Protein AF-X5WZB4-F1 (afdb_monomer_lite)

pLDDT: mean 80.33, std 7.59, range [45.69, 90.19]

Structure (mmCIF, N/CA/C/O backbone):
data_AF-X5WZB4-F1
#
_entry.id   AF-X5WZB4-F1
#
loop_
_atom_site.group_PDB
_atom_site.id
_atom_site.type_symbol
_atom_site.label_atom_id
_atom_site.label_alt_id
_atom_site.label_comp_id
_atom_site.label_asym_id
_atom_site.label_entity_id
_atom_site.label_seq_id
_atom_site.pdbx_PDB_ins_code
_atom_site.Cartn_x
_atom_site.Cartn_y
_atom_site.Cartn_z
_atom_site.occupancy
_atom_site.B_iso_or_equiv
_atom_site.auth_seq_id
_atom_site.auth_comp_id
_atom_site.auth_asym_id
_atom_site.auth_atom_id
_atom_site.pdbx_PDB_model_num
ATOM 1 N N . MET A 1 1 ? 15.226 -9.094 1.964 1.00 45.69 1 MET A N 1
ATOM 2 C CA . MET A 1 1 ? 14.753 -8.522 3.241 1.00 45.69 1 MET A CA 1
ATOM 3 C C . MET A 1 1 ? 13.344 -7.988 3.021 1.00 45.69 1 MET A C 1
ATOM 5 O O . MET A 1 1 ? 13.201 -6.939 2.415 1.00 45.69 1 MET A O 1
ATOM 9 N N . LEU A 1 2 ? 12.317 -8.765 3.376 1.00 55.28 2 LEU A N 1
ATOM 10 C CA . LEU A 1 2 ? 10.904 -8.469 3.067 1.00 55.28 2 LEU A CA 1
ATOM 11 C C . LEU A 1 2 ? 10.126 -7.902 4.275 1.00 55.28 2 LEU A C 1
ATOM 13 O O . LEU A 1 2 ? 8.935 -7.663 4.168 1.00 55.28 2 LEU A O 1
ATOM 17 N N . GLY A 1 3 ? 10.791 -7.715 5.422 1.00 64.38 3 GLY A N 1
ATOM 18 C CA . GLY A 1 3 ? 10.139 -7.375 6.690 1.00 64.38 3 GLY A CA 1
ATOM 19 C C . GLY A 1 3 ? 9.983 -5.873 6.915 1.00 64.38 3 GLY A C 1
ATOM 20 O O . GLY A 1 3 ? 8.876 -5.359 6.865 1.00 64.38 3 GLY A O 1
ATOM 21 N N . LEU A 1 4 ? 11.082 -5.160 7.174 1.00 73.12 4 LEU A N 1
ATOM 22 C CA . LEU A 1 4 ? 11.036 -3.796 7.723 1.00 73.12 4 LEU A CA 1
ATOM 23 C C . LEU A 1 4 ? 10.295 -2.787 6.827 1.00 73.12 4 LEU A C 1
ATOM 25 O O . LEU A 1 4 ? 9.419 -2.077 7.298 1.00 73.12 4 LEU A O 1
ATOM 29 N N . GLU A 1 5 ? 10.599 -2.769 5.529 1.00 72.50 5 GLU A N 1
ATOM 30 C CA . GLU A 1 5 ? 9.973 -1.867 4.547 1.00 72.50 5 GLU A CA 1
ATOM 31 C C . GLU A 1 5 ? 8.456 -2.094 4.436 1.00 72.50 5 GLU A C 1
ATOM 33 O O . GLU A 1 5 ? 7.684 -1.147 4.291 1.00 72.50 5 GLU A O 1
ATOM 38 N N . ALA A 1 6 ? 8.016 -3.355 4.529 1.00 73.06 6 ALA A N 1
ATOM 39 C CA . ALA A 1 6 ? 6.601 -3.710 4.476 1.00 73.06 6 ALA A CA 1
ATOM 40 C C . ALA A 1 6 ? 5.874 -3.251 5.745 1.00 73.06 6 ALA A C 1
ATOM 42 O O . ALA A 1 6 ? 4.803 -2.655 5.654 1.00 73.06 6 ALA A O 1
ATOM 43 N N . TRP A 1 7 ? 6.485 -3.451 6.916 1.00 73.06 7 TRP A N 1
ATOM 44 C CA . TRP A 1 7 ? 5.952 -2.946 8.181 1.00 73.06 7 TRP A CA 1
ATOM 45 C C . TRP A 1 7 ? 5.868 -1.416 8.193 1.00 73.06 7 TRP A C 1
ATOM 47 O O . TRP A 1 7 ? 4.821 -0.874 8.534 1.00 73.06 7 TRP A O 1
ATOM 57 N N . LEU A 1 8 ? 6.917 -0.721 7.741 1.00 77.81 8 LEU A N 1
ATOM 58 C CA . LEU A 1 8 ? 6.942 0.742 7.632 1.00 77.81 8 LEU A CA 1
ATOM 59 C C . LEU A 1 8 ? 5.866 1.268 6.674 1.00 77.81 8 LEU A C 1
ATOM 61 O O . LEU A 1 8 ? 5.202 2.259 6.977 1.00 77.81 8 LEU A O 1
ATOM 65 N N . SER A 1 9 ? 5.636 0.581 5.552 1.00 79.12 9 SER A N 1
ATOM 66 C CA . SER A 1 9 ? 4.562 0.929 4.615 1.00 79.12 9 SER A CA 1
ATOM 67 C C . SER A 1 9 ? 3.184 0.908 5.282 1.00 79.12 9 SER A C 1
ATOM 69 O O . SER A 1 9 ? 2.361 1.776 4.994 1.00 79.12 9 SER A O 1
ATOM 71 N N . LEU A 1 10 ? 2.938 -0.042 6.189 1.00 79.00 10 LEU A N 1
ATOM 72 C CA . LEU A 1 10 ? 1.654 -0.216 6.876 1.00 79.00 10 LEU A CA 1
ATOM 73 C C . LEU A 1 10 ? 1.426 0.774 8.030 1.00 79.00 10 LEU A C 1
ATOM 75 O O . LEU A 1 10 ? 0.288 0.931 8.474 1.00 79.00 10 LEU A O 1
ATOM 79 N N . ILE A 1 11 ? 2.457 1.495 8.480 1.00 82.19 11 ILE A N 1
ATOM 80 C CA . ILE A 1 11 ? 2.303 2.543 9.502 1.00 82.19 11 ILE A CA 1
ATOM 81 C C . ILE A 1 11 ? 1.465 3.709 8.967 1.00 82.19 11 ILE A C 1
ATOM 83 O O . ILE A 1 11 ? 0.616 4.230 9.686 1.00 82.19 11 ILE A O 1
ATOM 87 N N . GLY A 1 12 ? 1.643 4.083 7.696 1.00 77.75 12 GLY A N 1
ATOM 88 C CA . GLY A 1 12 ? 0.867 5.145 7.045 1.00 77.75 12 GLY A CA 1
ATOM 89 C C . GLY A 1 12 ? -0.657 4.966 7.163 1.00 77.75 12 GLY A C 1
ATOM 90 O O . GLY A 1 12 ? -1.315 5.820 7.757 1.00 77.75 12 GLY A O 1
ATOM 91 N N . PRO A 1 13 ? -1.252 3.866 6.660 1.00 76.88 13 PRO A N 1
ATOM 92 C CA . PRO A 1 13 ? -2.698 3.648 6.728 1.00 76.88 13 PRO A CA 1
ATOM 93 C C . PRO A 1 13 ? -3.221 3.523 8.162 1.00 76.88 13 PRO A C 1
ATOM 95 O O 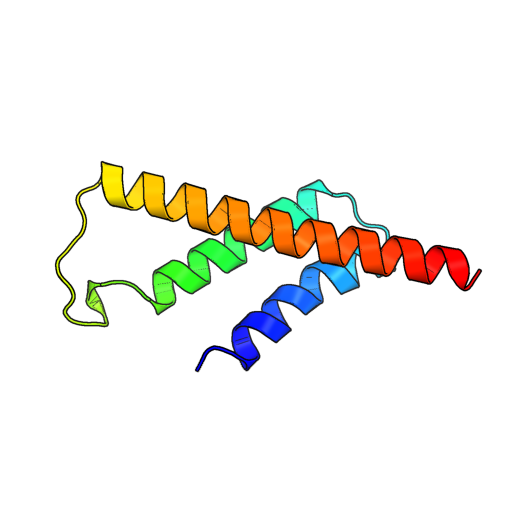. PRO A 1 13 ? -4.322 4.000 8.435 1.00 76.88 13 PRO A O 1
ATOM 98 N N . ALA A 1 14 ? -2.441 2.945 9.082 1.00 76.69 14 ALA A N 1
ATOM 99 C CA . ALA A 1 14 ? -2.805 2.891 10.497 1.00 76.69 14 ALA A CA 1
ATOM 100 C C . ALA A 1 14 ? -2.858 4.296 11.124 1.00 76.69 14 ALA A C 1
ATOM 102 O O . ALA A 1 14 ? -3.825 4.638 11.806 1.00 76.69 14 ALA A O 1
ATOM 103 N N . TYR A 1 15 ? -1.866 5.140 10.827 1.00 79.25 15 TYR A N 1
ATOM 104 C CA . TYR A 1 15 ? -1.840 6.533 11.264 1.00 79.25 15 TYR A CA 1
ATOM 105 C C . TYR A 1 15 ? -3.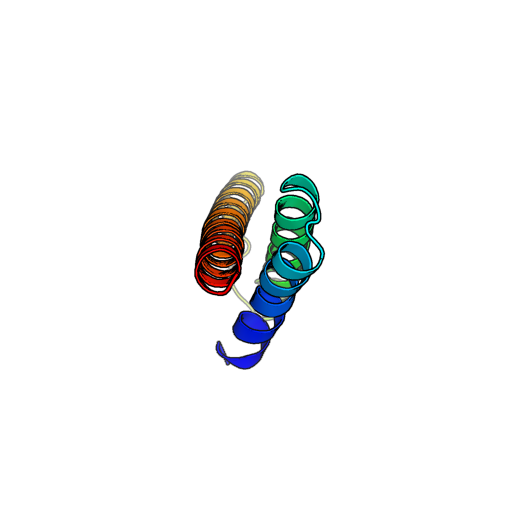014 7.327 10.681 1.00 79.25 15 TYR A C 1
ATOM 107 O O . TYR A 1 15 ? -3.725 7.993 11.430 1.00 79.25 15 TYR A O 1
ATOM 115 N N . PHE A 1 16 ? -3.288 7.204 9.377 1.00 79.81 16 PHE A N 1
ATOM 116 C CA . PHE A 1 16 ? -4.419 7.887 8.736 1.00 79.81 16 PHE A CA 1
ATOM 117 C C . PHE A 1 16 ? -5.773 7.476 9.322 1.00 79.81 16 PHE A C 1
ATOM 119 O O . PHE A 1 16 ? -6.648 8.331 9.469 1.00 79.81 16 PHE A O 1
ATOM 126 N N . ALA A 1 17 ? -5.944 6.200 9.685 1.00 78.25 17 ALA A N 1
ATOM 127 C CA . ALA A 1 17 ? -7.143 5.725 10.373 1.00 78.25 17 ALA A CA 1
ATOM 128 C C . ALA A 1 17 ? -7.306 6.387 11.750 1.00 78.25 17 ALA A C 1
ATOM 130 O O . ALA A 1 17 ? -8.399 6.858 12.069 1.00 78.25 17 ALA A O 1
ATOM 131 N N . TYR A 1 18 ? -6.220 6.491 12.523 1.00 75.62 18 TYR A N 1
ATOM 132 C CA . TYR A 1 18 ? -6.213 7.138 13.838 1.00 75.62 18 TYR A CA 1
ATOM 133 C C . TYR A 1 18 ? -6.615 8.620 13.769 1.00 75.62 18 TYR A C 1
ATOM 135 O O . TYR A 1 18 ? -7.502 9.060 14.499 1.00 75.62 18 TYR A O 1
ATOM 143 N N . ILE A 1 19 ? -6.041 9.386 12.836 1.00 80.88 19 ILE A N 1
ATOM 144 C CA . ILE A 1 19 ? -6.366 10.815 12.661 1.00 80.88 19 ILE A CA 1
ATOM 145 C C . ILE A 1 19 ? -7.640 11.069 11.834 1.00 80.88 19 ILE A C 1
ATOM 147 O O . ILE A 1 19 ? -7.943 12.216 11.510 1.00 80.88 19 ILE A O 1
ATOM 151 N N . ARG A 1 20 ? -8.399 10.017 11.490 1.00 74.06 20 ARG A N 1
ATOM 152 C CA . ARG A 1 20 ? -9.638 10.071 10.689 1.00 74.06 20 ARG A CA 1
ATOM 153 C C . ARG A 1 20 ? -9.480 10.743 9.316 1.00 74.06 20 ARG A C 1
ATOM 155 O O . ARG A 1 20 ? -10.437 11.310 8.790 1.00 74.06 20 ARG A O 1
ATOM 162 N N . ILE A 1 21 ? -8.299 10.638 8.705 1.00 73.00 21 ILE A N 1
ATOM 163 C CA . ILE A 1 21 ? -8.076 11.105 7.334 1.00 73.00 21 ILE A CA 1
ATOM 164 C C . ILE A 1 21 ? -8.776 10.178 6.327 1.00 73.00 21 ILE A C 1
ATOM 166 O O . ILE A 1 21 ? -8.924 8.968 6.525 1.00 73.00 21 ILE A O 1
ATOM 170 N N . THR A 1 22 ? -9.238 10.787 5.238 1.00 70.06 22 THR A N 1
ATOM 171 C CA . THR A 1 22 ? -10.053 10.184 4.187 1.00 70.06 22 THR A CA 1
ATOM 172 C C . THR A 1 22 ? -9.290 9.131 3.369 1.00 70.06 22 THR A C 1
ATOM 174 O O . THR A 1 22 ? -8.119 9.302 3.031 1.00 70.06 22 THR A O 1
ATOM 177 N N . VAL A 1 23 ? -10.008 8.084 2.946 1.00 68.81 23 VAL A N 1
ATOM 178 C CA . VAL A 1 23 ? -9.564 6.991 2.053 1.00 68.81 23 VAL A CA 1
ATOM 179 C C . VAL A 1 23 ? -8.658 7.404 0.868 1.00 68.81 23 VAL A C 1
ATOM 181 O O . VAL A 1 23 ? -7.693 6.680 0.622 1.00 68.81 23 VAL A O 1
ATOM 184 N N . PRO A 1 24 ? -8.852 8.531 0.144 1.00 74.31 24 PRO A N 1
ATOM 185 C CA . PRO A 1 24 ? -7.939 8.934 -0.936 1.00 74.31 24 PRO A CA 1
ATOM 186 C C . PRO A 1 24 ? -6.466 9.064 -0.518 1.00 74.31 24 PRO A C 1
ATOM 188 O O . PRO A 1 24 ? -5.588 8.723 -1.308 1.00 74.31 24 PRO A O 1
ATOM 191 N N . PHE A 1 25 ? -6.163 9.472 0.717 1.00 75.81 25 PHE A N 1
ATOM 192 C CA . PHE A 1 25 ? -4.774 9.565 1.189 1.00 75.81 25 PHE A CA 1
ATOM 193 C C . PHE A 1 25 ? -4.122 8.189 1.369 1.00 75.81 25 PHE A C 1
ATOM 195 O O . PHE A 1 25 ? -2.935 8.028 1.092 1.00 75.81 25 PHE A O 1
ATOM 202 N N . VAL A 1 26 ? -4.908 7.177 1.751 1.00 78.31 26 VAL A N 1
ATOM 203 C CA . VAL A 1 26 ? -4.457 5.778 1.836 1.00 78.31 26 VAL A CA 1
ATOM 204 C C . VAL A 1 26 ? -4.081 5.252 0.451 1.00 78.31 26 VAL A C 1
ATOM 206 O O . VAL A 1 26 ? -3.069 4.569 0.301 1.00 78.31 26 VAL A O 1
ATOM 209 N N . VAL A 1 27 ? -4.860 5.613 -0.572 1.00 78.19 27 VAL A N 1
ATOM 210 C CA . VAL A 1 27 ? -4.593 5.230 -1.965 1.00 78.19 27 VAL A CA 1
ATOM 211 C C . VAL A 1 27 ? -3.324 5.904 -2.486 1.00 78.19 27 VAL A C 1
ATOM 213 O O . VAL A 1 27 ? -2.463 5.230 -3.047 1.00 78.19 27 VAL A O 1
ATOM 216 N N . VAL A 1 28 ? -3.165 7.212 -2.261 1.00 83.75 28 VAL A N 1
ATOM 217 C CA . VAL A 1 28 ? -1.949 7.945 -2.657 1.00 83.75 28 VAL A CA 1
ATOM 218 C C . VAL A 1 28 ? -0.711 7.356 -1.979 1.00 83.75 28 VAL A C 1
ATOM 220 O O . VAL A 1 28 ? 0.295 7.108 -2.644 1.00 83.75 28 VAL A O 1
ATOM 223 N N . TRP A 1 29 ? -0.794 7.059 -0.682 1.00 84.00 29 TRP A N 1
ATOM 224 C CA . TRP A 1 29 ? 0.291 6.417 0.056 1.00 84.00 29 TRP A CA 1
ATOM 225 C C . TRP A 1 29 ? 0.645 5.038 -0.514 1.00 84.00 29 TRP A C 1
ATOM 227 O O . TRP A 1 29 ? 1.812 4.766 -0.789 1.00 84.00 29 TRP A O 1
ATOM 237 N N . ALA A 1 30 ? -0.358 4.200 -0.794 1.00 84.75 30 ALA A N 1
ATOM 238 C CA . ALA A 1 30 ? -0.164 2.891 -1.414 1.00 84.75 30 ALA A CA 1
ATOM 239 C C . ALA A 1 30 ? 0.535 2.981 -2.785 1.00 84.75 30 ALA A C 1
ATOM 241 O O . ALA A 1 30 ? 1.420 2.173 -3.076 1.00 84.75 30 ALA A O 1
ATOM 242 N N . ILE A 1 31 ? 0.192 3.982 -3.604 1.00 85.56 31 ILE A N 1
ATOM 243 C CA . ILE A 1 31 ? 0.848 4.234 -4.898 1.00 85.56 31 ILE A CA 1
ATOM 244 C C . ILE A 1 31 ? 2.324 4.602 -4.699 1.00 85.56 31 ILE A C 1
ATOM 246 O O . ILE A 1 31 ? 3.186 4.065 -5.399 1.00 85.56 31 ILE A O 1
ATOM 250 N N . ILE A 1 32 ? 2.632 5.479 -3.739 1.00 86.88 32 ILE A N 1
ATOM 251 C CA . ILE A 1 32 ? 4.014 5.876 -3.425 1.00 86.88 32 ILE A CA 1
ATOM 252 C C . ILE A 1 32 ? 4.825 4.658 -2.967 1.00 86.88 32 ILE A C 1
ATOM 254 O O . ILE A 1 32 ? 5.917 4.415 -3.485 1.00 86.88 32 ILE A O 1
ATOM 258 N N . CYS A 1 33 ? 4.285 3.847 -2.056 1.00 86.12 33 CYS A N 1
ATOM 259 C CA . CYS A 1 33 ? 4.955 2.642 -1.568 1.00 86.12 33 CYS A CA 1
ATOM 260 C C . CYS A 1 33 ? 5.192 1.615 -2.686 1.00 86.12 33 CYS A C 1
ATOM 262 O O . CYS A 1 33 ? 6.285 1.052 -2.784 1.00 86.12 33 CYS A O 1
ATOM 264 N N . ALA A 1 34 ? 4.218 1.422 -3.580 1.00 85.88 34 ALA A N 1
ATOM 265 C CA . ALA A 1 34 ? 4.367 0.566 -4.754 1.00 85.88 34 ALA A CA 1
ATOM 266 C C . ALA A 1 34 ? 5.471 1.074 -5.698 1.00 85.88 34 ALA A C 1
ATOM 268 O O . ALA A 1 34 ? 6.317 0.295 -6.149 1.00 85.88 34 ALA A O 1
ATOM 269 N N . ALA A 1 35 ? 5.512 2.382 -5.963 1.00 86.75 35 ALA A N 1
ATOM 270 C CA . ALA A 1 35 ? 6.536 2.999 -6.801 1.00 86.75 35 ALA A CA 1
ATOM 271 C C . ALA A 1 35 ? 7.943 2.836 -6.201 1.00 86.75 35 ALA A C 1
ATOM 273 O O . ALA A 1 35 ? 8.871 2.433 -6.910 1.00 86.75 35 ALA A O 1
ATOM 274 N N . LEU A 1 36 ? 8.093 3.075 -4.895 1.00 86.06 36 LEU A N 1
ATOM 275 C CA . LEU A 1 36 ? 9.352 2.884 -4.170 1.00 86.06 36 LEU A CA 1
ATOM 276 C C . LEU A 1 36 ? 9.794 1.418 -4.181 1.00 86.06 36 LEU A C 1
ATOM 278 O O . LEU A 1 36 ? 10.961 1.128 -4.457 1.00 86.06 36 LEU A O 1
ATOM 282 N N . TRP A 1 37 ? 8.868 0.480 -3.969 1.00 85.12 37 TRP A N 1
ATOM 283 C CA . TRP A 1 37 ? 9.173 -0.947 -4.021 1.00 85.12 37 TRP A CA 1
ATOM 284 C C . TRP A 1 37 ? 9.651 -1.372 -5.415 1.00 85.12 37 TRP A C 1
ATOM 286 O O . TRP A 1 37 ? 10.670 -2.057 -5.539 1.00 85.12 37 TRP A O 1
ATOM 296 N N . ILE A 1 38 ? 8.978 -0.925 -6.478 1.00 84.81 38 ILE A N 1
ATOM 297 C CA . ILE A 1 38 ? 9.377 -1.220 -7.863 1.00 84.81 38 ILE A CA 1
ATOM 298 C C . ILE A 1 38 ? 10.734 -0.586 -8.184 1.00 84.81 38 ILE A C 1
ATOM 300 O O . ILE A 1 38 ? 11.576 -1.227 -8.817 1.00 84.81 38 ILE A O 1
ATOM 304 N N . TRP A 1 39 ? 10.986 0.637 -7.716 1.00 83.81 39 TRP A N 1
ATOM 305 C CA . TRP A 1 39 ? 12.282 1.296 -7.865 1.00 83.81 39 TRP A CA 1
ATOM 306 C C . TRP A 1 39 ? 13.408 0.545 -7.144 1.00 83.81 39 TRP A C 1
ATOM 308 O O . TRP A 1 39 ? 14.525 0.421 -7.665 1.00 83.81 39 TRP A O 1
ATOM 318 N N . ASN A 1 40 ? 13.135 0.017 -5.953 1.00 84.25 40 ASN A N 1
ATOM 319 C CA . ASN A 1 40 ? 14.104 -0.760 -5.187 1.00 84.25 40 ASN A CA 1
ATOM 320 C C . ASN A 1 40 ? 14.378 -2.136 -5.825 1.00 84.25 40 ASN A C 1
ATOM 322 O O . ASN A 1 40 ? 15.509 -2.619 -5.831 1.00 84.25 40 ASN A O 1
ATOM 326 N N . ASN A 1 41 ? 13.363 -2.742 -6.444 1.00 81.12 41 ASN A N 1
ATOM 327 C CA . ASN A 1 41 ? 13.442 -4.059 -7.086 1.00 81.12 41 ASN A CA 1
ATOM 328 C C . ASN A 1 41 ? 13.668 -3.997 -8.608 1.00 81.12 41 ASN A C 1
ATOM 330 O O . ASN A 1 41 ? 13.484 -4.999 -9.303 1.00 81.12 41 ASN A O 1
ATOM 334 N N . ARG A 1 42 ? 14.061 -2.835 -9.142 1.00 80.06 42 ARG A N 1
ATOM 335 C CA . ARG A 1 42 ? 14.179 -2.604 -10.587 1.00 80.06 42 ARG A CA 1
ATOM 336 C C . ARG A 1 42 ? 15.145 -3.612 -11.240 1.00 80.06 42 ARG A C 1
ATOM 338 O O . ARG A 1 42 ? 16.245 -3.800 -10.715 1.00 80.06 42 ARG A O 1
ATOM 345 N N . PRO A 1 43 ? 14.807 -4.198 -12.410 1.00 77.94 43 PRO A N 1
ATOM 346 C CA . PRO A 1 43 ? 15.653 -5.194 -13.080 1.00 77.94 43 PRO A CA 1
ATOM 347 C C . PRO A 1 43 ? 17.079 -4.707 -13.354 1.00 77.94 43 PRO A C 1
ATOM 349 O O . PRO A 1 43 ? 18.017 -5.487 -13.231 1.00 77.94 43 PRO A O 1
ATOM 352 N N . SER A 1 44 ? 17.252 -3.407 -13.628 1.00 75.75 44 SER A N 1
ATOM 353 C CA . SER A 1 44 ? 18.561 -2.779 -13.850 1.00 75.75 44 SER A CA 1
ATOM 354 C C . SER A 1 44 ? 19.507 -2.901 -12.651 1.00 75.75 44 SER A C 1
ATOM 356 O O . SER A 1 44 ? 20.709 -3.010 -12.842 1.00 75.75 44 SER A O 1
ATOM 358 N N . LYS A 1 45 ? 18.981 -2.915 -11.416 1.00 79.12 45 LYS A N 1
ATOM 359 C CA . LYS A 1 45 ? 19.777 -3.111 -10.190 1.00 79.12 45 LYS A CA 1
ATOM 360 C C . LYS A 1 45 ? 20.115 -4.582 -9.940 1.00 79.12 45 LYS A C 1
ATOM 362 O O . LYS A 1 45 ? 21.003 -4.878 -9.153 1.00 79.12 45 LYS A O 1
ATOM 367 N N . ARG A 1 46 ? 19.380 -5.503 -10.570 1.00 78.44 46 ARG A N 1
ATOM 368 C CA . ARG A 1 46 ? 19.445 -6.952 -10.317 1.00 78.44 46 ARG A CA 1
ATOM 369 C C . ARG A 1 46 ? 19.953 -7.756 -11.513 1.00 78.44 46 ARG A C 1
ATOM 371 O O . ARG A 1 46 ? 19.817 -8.971 -11.505 1.00 78.44 46 ARG A O 1
ATOM 378 N N . GLN A 1 47 ? 20.477 -7.081 -12.542 1.00 77.50 47 GLN A N 1
ATOM 379 C CA . GLN A 1 47 ? 20.898 -7.685 -13.816 1.00 77.50 47 GLN A CA 1
ATOM 380 C C . GLN A 1 47 ? 19.814 -8.588 -14.447 1.00 77.50 47 GLN A C 1
ATOM 382 O O . GLN A 1 47 ? 20.101 -9.545 -15.160 1.00 77.50 47 GLN A O 1
ATOM 387 N N . GLY A 1 48 ? 18.542 -8.299 -14.162 1.00 75.44 48 GLY A N 1
ATOM 388 C CA . GLY A 1 48 ? 17.410 -9.071 -14.659 1.00 75.44 48 GLY A CA 1
ATOM 389 C C . GLY A 1 48 ? 17.047 -8.674 -16.087 1.00 75.44 48 GLY A C 1
ATOM 390 O O . GLY A 1 48 ? 17.252 -7.528 -16.493 1.00 75.44 48 GLY A O 1
ATOM 391 N N . ARG A 1 49 ? 16.442 -9.601 -16.840 1.00 79.62 49 ARG A N 1
ATOM 392 C CA . ARG A 1 49 ? 15.952 -9.319 -18.196 1.00 79.62 49 ARG A CA 1
ATOM 393 C C . ARG A 1 49 ? 14.970 -8.132 -18.163 1.00 79.62 49 ARG A C 1
ATOM 395 O O . ARG A 1 49 ? 14.029 -8.157 -17.360 1.00 79.62 49 ARG A O 1
ATOM 402 N N . PRO A 1 50 ? 15.156 -7.098 -19.001 1.00 78.81 50 PRO A N 1
ATOM 403 C CA . PRO A 1 50 ? 14.227 -5.978 -19.059 1.00 78.81 50 PRO A CA 1
ATOM 404 C C . PRO A 1 50 ? 12.842 -6.466 -19.501 1.00 78.81 50 PRO A C 1
ATOM 406 O O . PRO A 1 50 ? 12.716 -7.288 -20.411 1.00 78.81 50 PRO A O 1
ATOM 409 N N . ARG A 1 51 ? 11.793 -5.971 -18.837 1.00 82.25 51 ARG A N 1
ATOM 410 C CA . ARG A 1 51 ? 10.405 -6.183 -19.271 1.00 82.25 51 ARG A CA 1
ATOM 411 C C . ARG A 1 51 ? 10.076 -5.233 -20.409 1.00 82.25 51 ARG A C 1
ATOM 413 O O . ARG A 1 51 ? 10.562 -4.105 -20.440 1.00 82.25 51 ARG A O 1
ATOM 420 N N . SER A 1 52 ? 9.194 -5.676 -21.301 1.00 87.12 52 SER A N 1
ATOM 421 C CA . SER A 1 52 ? 8.569 -4.777 -22.266 1.00 87.12 52 SER A CA 1
ATOM 422 C C . SER A 1 52 ? 7.786 -3.679 -21.536 1.00 87.12 52 SER A C 1
ATOM 424 O O . SER A 1 52 ? 7.367 -3.843 -20.383 1.00 87.12 52 SER A O 1
ATOM 426 N N . TRP A 1 53 ? 7.589 -2.544 -22.207 1.00 83.94 53 TRP A N 1
ATOM 427 C CA . TRP A 1 53 ? 6.803 -1.432 -21.674 1.00 83.94 53 TRP A CA 1
ATOM 428 C C . TRP A 1 53 ? 5.397 -1.857 -21.196 1.00 83.94 53 TRP A C 1
ATOM 430 O O . TRP A 1 53 ? 5.097 -1.621 -20.023 1.00 83.94 53 TRP A O 1
ATOM 440 N N . PRO A 1 54 ? 4.575 -2.582 -21.989 1.00 87.25 54 PRO A N 1
ATOM 441 C CA . PRO A 1 54 ? 3.244 -2.995 -21.534 1.00 87.25 54 PRO A CA 1
ATOM 442 C C . PRO A 1 54 ? 3.292 -3.970 -20.350 1.00 87.25 54 PRO A C 1
ATOM 444 O O . PRO A 1 54 ? 2.501 -3.844 -19.418 1.00 87.25 54 PRO A O 1
ATOM 447 N N . ALA A 1 55 ? 4.262 -4.892 -20.316 1.00 84.88 55 ALA A N 1
ATOM 448 C CA . ALA A 1 55 ? 4.432 -5.799 -19.180 1.00 84.88 55 ALA A CA 1
ATOM 449 C C . ALA A 1 55 ? 4.853 -5.058 -17.899 1.00 84.88 55 ALA A C 1
ATOM 451 O O . ALA A 1 55 ? 4.485 -5.462 -16.797 1.00 84.88 55 ALA A O 1
ATOM 452 N N . SER A 1 56 ? 5.613 -3.966 -18.028 1.00 83.62 56 SER A N 1
ATOM 453 C CA . SER A 1 56 ? 6.005 -3.121 -16.894 1.00 83.62 56 SER A CA 1
ATOM 454 C C . SER A 1 56 ? 4.821 -2.335 -16.333 1.00 83.62 56 SER A C 1
ATOM 456 O O . SER A 1 56 ? 4.684 -2.258 -15.113 1.00 83.62 56 SER A O 1
ATOM 458 N N . VAL A 1 57 ? 3.948 -1.809 -17.200 1.00 86.69 57 VAL A N 1
ATOM 459 C CA . VAL A 1 57 ? 2.713 -1.119 -16.790 1.00 86.69 57 VAL A CA 1
ATOM 460 C C . VAL A 1 57 ? 1.760 -2.088 -16.095 1.00 86.69 57 VAL A C 1
ATOM 462 O O . VAL A 1 57 ? 1.314 -1.798 -14.988 1.00 86.69 57 VAL A O 1
ATOM 465 N N . LEU A 1 58 ? 1.504 -3.264 -16.679 1.00 89.31 58 LEU A N 1
ATOM 466 C CA . LEU A 1 58 ? 0.636 -4.275 -16.064 1.00 89.31 58 LEU A CA 1
ATOM 467 C C . LEU A 1 58 ? 1.161 -4.691 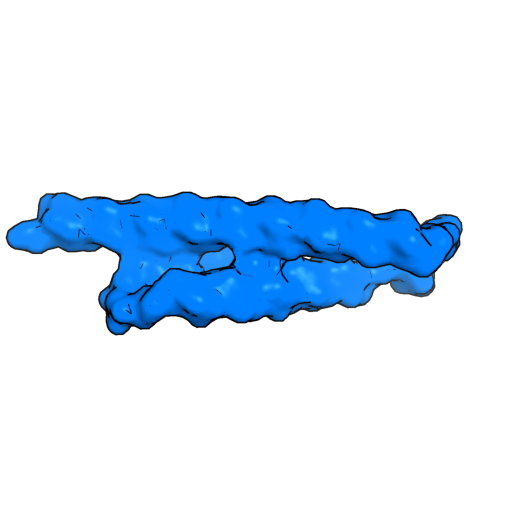-14.683 1.00 89.31 58 LEU A C 1
ATOM 469 O O . LEU A 1 58 ? 0.414 -4.722 -13.709 1.00 89.31 58 LEU A O 1
ATOM 473 N N . PHE A 1 59 ? 2.467 -4.951 -14.584 1.00 85.06 59 PHE A N 1
ATOM 474 C CA . PHE A 1 59 ? 3.107 -5.283 -13.316 1.00 85.06 59 PHE A CA 1
ATOM 475 C C . PHE A 1 59 ? 2.958 -4.156 -12.286 1.00 85.06 59 PHE A C 1
ATOM 477 O O . PHE A 1 59 ? 2.650 -4.429 -11.129 1.00 85.06 59 PHE A O 1
ATOM 484 N N . PHE A 1 60 ? 3.132 -2.896 -12.697 1.00 86.94 60 PHE A N 1
ATOM 485 C CA . PHE A 1 60 ? 2.927 -1.739 -11.825 1.00 86.94 60 PHE A CA 1
ATOM 486 C C . PHE A 1 60 ? 1.487 -1.663 -11.310 1.00 86.94 60 PHE A C 1
ATOM 488 O O . PHE A 1 60 ? 1.285 -1.549 -10.103 1.00 86.94 60 PHE A O 1
ATOM 495 N N . VAL A 1 61 ? 0.495 -1.794 -12.196 1.00 89.00 61 VAL A N 1
ATOM 496 C CA . VAL A 1 61 ? -0.931 -1.759 -11.832 1.00 89.00 61 VAL A CA 1
ATOM 497 C C . VAL A 1 61 ? -1.273 -2.855 -10.824 1.00 89.00 61 VAL A C 1
ATOM 499 O O . VAL A 1 61 ? -1.923 -2.572 -9.821 1.00 89.00 61 VAL A O 1
ATOM 502 N N . VAL A 1 62 ? -0.793 -4.084 -11.042 1.00 90.19 62 VAL A N 1
ATOM 503 C CA . VAL A 1 62 ? -1.025 -5.204 -10.115 1.00 90.19 62 VAL A CA 1
ATOM 504 C C . VAL A 1 62 ? -0.407 -4.925 -8.744 1.00 90.19 62 VAL A C 1
ATOM 506 O O . VAL A 1 62 ? -1.068 -5.110 -7.725 1.00 90.19 62 VAL A O 1
ATOM 509 N N . VAL A 1 63 ? 0.837 -4.439 -8.697 1.00 86.88 63 VAL A N 1
ATOM 510 C CA . VAL A 1 63 ? 1.503 -4.111 -7.426 1.00 86.88 63 VAL A CA 1
ATOM 511 C C . VAL A 1 63 ? 0.754 -2.994 -6.697 1.00 86.88 63 VAL A C 1
ATOM 513 O O . VAL A 1 63 ? 0.488 -3.130 -5.505 1.00 86.88 63 VAL A O 1
ATOM 516 N N . VAL A 1 64 ? 0.365 -1.926 -7.398 1.00 87.81 64 VAL A N 1
ATOM 517 C CA . VAL A 1 64 ? -0.428 -0.830 -6.819 1.00 87.81 64 VAL A CA 1
ATOM 518 C C . VAL A 1 64 ? -1.750 -1.351 -6.264 1.00 87.81 64 VAL A C 1
ATOM 520 O O . VAL A 1 64 ? -2.085 -1.032 -5.126 1.00 87.81 64 VAL A O 1
ATOM 523 N N . ALA A 1 65 ? -2.474 -2.186 -7.012 1.00 86.19 65 ALA A N 1
ATOM 524 C CA . ALA A 1 65 ? -3.738 -2.763 -6.560 1.00 86.19 65 ALA A CA 1
ATOM 525 C C . ALA A 1 65 ? -3.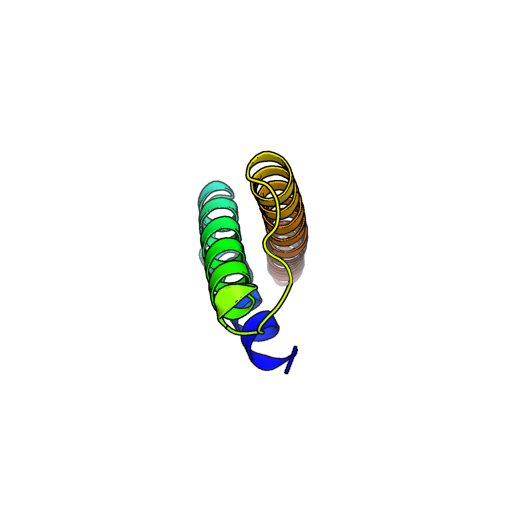562 -3.595 -5.278 1.00 86.19 65 ALA A C 1
ATOM 527 O O . ALA A 1 65 ? -4.336 -3.433 -4.333 1.00 86.19 65 ALA A O 1
ATOM 528 N N . CYS A 1 66 ? -2.511 -4.419 -5.200 1.00 86.25 66 CYS A N 1
ATOM 529 C CA . CYS A 1 66 ? -2.191 -5.184 -3.993 1.00 86.25 66 CYS A CA 1
ATOM 530 C C . CYS A 1 66 ? -1.856 -4.278 -2.801 1.00 86.25 66 CYS A C 1
ATOM 532 O O . CYS A 1 66 ? -2.332 -4.525 -1.691 1.00 86.25 66 CYS A O 1
ATOM 534 N N . TYR A 1 67 ? -1.070 -3.218 -3.017 1.00 85.44 67 TYR A N 1
ATOM 535 C CA . TYR A 1 67 ? -0.762 -2.244 -1.971 1.00 85.44 67 TYR A CA 1
ATOM 536 C C . TYR A 1 67 ? -2.033 -1.547 -1.482 1.00 85.44 67 TYR A C 1
ATOM 538 O O . TYR A 1 67 ? -2.266 -1.519 -0.276 1.00 85.44 67 TYR A O 1
ATOM 546 N N . VAL A 1 68 ? -2.886 -1.057 -2.387 1.00 84.12 68 VAL A N 1
ATOM 547 C CA . VAL A 1 68 ? -4.160 -0.414 -2.031 1.00 84.12 68 VAL A CA 1
ATOM 548 C C . VAL A 1 68 ? -5.026 -1.368 -1.214 1.00 84.12 68 VAL A C 1
ATOM 550 O O . VAL A 1 68 ? -5.447 -0.995 -0.125 1.00 84.12 68 VAL A O 1
ATOM 553 N N . ALA A 1 69 ? -5.217 -2.609 -1.670 1.00 85.81 69 ALA A N 1
ATOM 554 C CA . ALA A 1 69 ? -6.014 -3.598 -0.949 1.00 85.81 69 ALA A CA 1
ATOM 555 C C . ALA A 1 69 ? -5.487 -3.837 0.476 1.00 85.81 69 ALA A C 1
ATOM 557 O O . ALA A 1 69 ? -6.244 -3.717 1.440 1.00 85.81 69 ALA A O 1
ATOM 558 N N . ALA A 1 70 ? -4.185 -4.096 0.628 1.00 85.50 70 ALA A N 1
ATOM 559 C CA . ALA A 1 70 ? -3.572 -4.310 1.939 1.00 85.50 70 ALA A CA 1
ATOM 560 C C . ALA A 1 70 ? -3.721 -3.083 2.857 1.00 85.50 70 ALA A C 1
ATOM 562 O O . ALA A 1 70 ? -4.081 -3.211 4.027 1.00 85.50 70 ALA A O 1
ATOM 563 N N . HIS A 1 71 ? -3.495 -1.884 2.320 1.00 84.44 71 HIS A N 1
ATOM 564 C CA . HIS A 1 71 ? -3.573 -0.640 3.081 1.00 84.44 71 HIS A CA 1
ATOM 565 C C . HIS A 1 71 ? -5.013 -0.300 3.478 1.00 84.44 71 HIS A C 1
ATOM 567 O O . HIS A 1 71 ? -5.243 0.159 4.596 1.00 84.44 71 HIS A O 1
ATOM 573 N N . THR A 1 72 ? -5.991 -0.565 2.610 1.00 84.75 72 THR A N 1
ATOM 574 C CA . THR A 1 72 ? -7.415 -0.402 2.920 1.00 84.75 72 THR A CA 1
ATOM 575 C C . THR A 1 72 ? -7.870 -1.386 3.993 1.00 84.75 72 THR A C 1
ATOM 577 O O . THR A 1 72 ? -8.573 -0.972 4.911 1.00 84.75 72 THR A O 1
ATOM 580 N N . VAL A 1 73 ? -7.442 -2.653 3.935 1.00 86.81 73 VAL A N 1
ATOM 581 C CA . VAL A 1 73 ? -7.751 -3.643 4.982 1.00 86.81 73 VAL A CA 1
ATOM 582 C C . VAL A 1 73 ? -7.220 -3.177 6.336 1.00 86.81 73 VAL A C 1
ATOM 584 O O . VAL A 1 73 ? -7.974 -3.164 7.305 1.00 86.81 73 VAL A O 1
ATOM 587 N N . VAL A 1 74 ? -5.963 -2.725 6.403 1.00 85.75 74 VAL A N 1
ATOM 588 C CA . VAL A 1 74 ? -5.380 -2.206 7.653 1.00 85.75 74 VAL A CA 1
ATOM 589 C C . VAL A 1 74 ? -6.102 -0.949 8.132 1.00 85.75 74 VAL A C 1
ATOM 591 O O . VAL A 1 74 ? -6.437 -0.856 9.310 1.00 85.75 74 VAL A O 1
ATOM 594 N N . TYR A 1 75 ? -6.397 -0.009 7.233 1.00 83.00 75 TYR A N 1
ATOM 595 C CA . TYR A 1 75 ? -7.145 1.202 7.571 1.00 83.00 75 TYR A CA 1
ATOM 596 C C . TYR A 1 75 ? -8.512 0.873 8.191 1.00 83.00 75 TYR A C 1
ATOM 598 O O . TYR A 1 75 ? -8.857 1.395 9.251 1.00 83.00 75 TYR A O 1
ATOM 606 N N . LEU A 1 76 ? -9.283 -0.015 7.553 1.00 85.62 76 LEU A N 1
ATOM 607 C CA . LEU A 1 76 ? -10.603 -0.419 8.037 1.00 85.62 76 LEU A CA 1
ATOM 608 C C . LEU A 1 76 ? -10.512 -1.202 9.347 1.00 85.62 76 LEU A C 1
ATOM 610 O O . LEU A 1 76 ? -11.316 -0.956 10.242 1.00 85.62 76 LEU A O 1
ATOM 614 N N . LEU A 1 77 ? -9.523 -2.087 9.485 1.00 86.88 77 LEU A N 1
ATOM 615 C CA . LEU A 1 77 ? -9.289 -2.850 10.708 1.00 86.88 77 LEU A CA 1
ATOM 616 C C . LEU A 1 77 ? -9.002 -1.925 11.895 1.00 86.88 77 LEU A C 1
ATOM 618 O O . LEU A 1 77 ? -9.651 -2.043 12.930 1.00 86.88 77 LEU A O 1
ATOM 622 N N . VAL A 1 78 ? -8.078 -0.973 11.738 1.00 85.12 78 VAL A N 1
ATOM 623 C CA . VAL A 1 78 ? -7.748 -0.000 12.793 1.00 85.12 78 VAL A CA 1
ATOM 624 C C . VAL A 1 78 ? -8.963 0.851 13.136 1.00 85.12 78 VAL A C 1
ATOM 626 O O . VAL A 1 78 ? -9.257 1.058 14.310 1.00 85.12 78 VAL A O 1
ATOM 629 N N . ARG A 1 79 ? -9.711 1.305 12.126 1.00 83.50 79 ARG A N 1
ATOM 630 C CA . ARG A 1 79 ? -10.925 2.096 12.341 1.00 83.50 79 ARG A CA 1
ATOM 631 C C . ARG A 1 79 ? -12.004 1.309 13.090 1.00 83.50 79 ARG A C 1
ATOM 633 O O . ARG A 1 79 ? -12.652 1.871 13.966 1.00 83.50 79 ARG A O 1
ATOM 640 N N . TYR A 1 80 ? -12.183 0.032 12.758 1.00 85.75 80 TYR A N 1
ATOM 641 C CA . TYR A 1 80 ? -13.130 -0.858 13.426 1.00 85.75 80 TYR A CA 1
ATOM 642 C C . TYR A 1 80 ? -12.735 -1.106 14.886 1.00 85.75 80 TYR A C 1
ATOM 644 O O . TYR A 1 80 ? -13.558 -0.940 15.779 1.00 85.75 80 TYR A O 1
ATOM 652 N N . LEU A 1 81 ? -11.462 -1.417 15.145 1.00 85.88 81 LEU A N 1
ATOM 653 C CA . LEU A 1 81 ? -10.955 -1.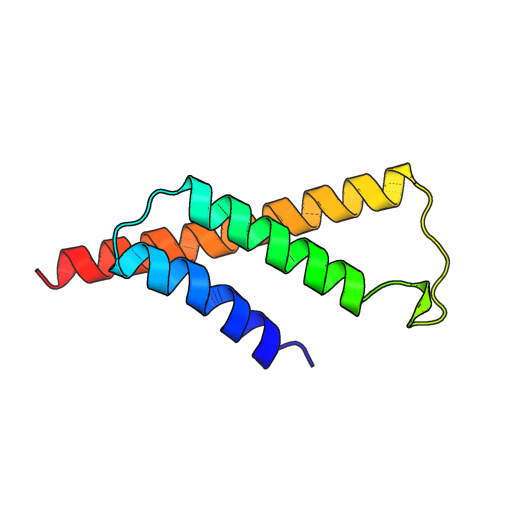619 16.505 1.00 85.88 81 LEU A CA 1
ATOM 654 C C . LEU A 1 81 ? -11.038 -0.344 17.353 1.00 85.88 81 LEU A C 1
ATOM 656 O O . LEU A 1 81 ? -11.431 -0.412 18.512 1.00 85.88 81 LEU A O 1
ATOM 660 N N . ALA A 1 82 ? -10.727 0.820 16.776 1.00 81.75 82 ALA A N 1
ATOM 661 C CA . ALA A 1 82 ? -10.871 2.102 17.462 1.00 81.75 82 ALA A CA 1
ATOM 662 C C . ALA A 1 82 ? -12.334 2.406 17.825 1.00 81.75 82 ALA A C 1
ATOM 664 O O . ALA A 1 82 ? -12.591 2.978 18.879 1.00 81.75 82 ALA A O 1
ATOM 665 N N . ALA A 1 83 ? -13.289 2.008 16.977 1.00 76.12 83 ALA A N 1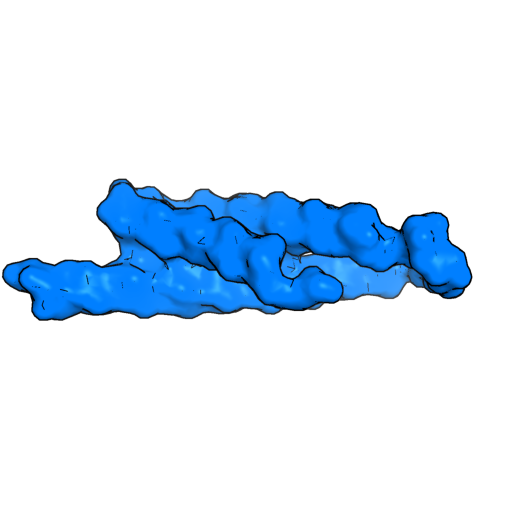
ATOM 666 C CA . ALA A 1 83 ? -14.714 2.162 17.257 1.00 76.12 83 ALA A CA 1
ATOM 667 C C . ALA A 1 83 ? -15.225 1.205 18.347 1.00 76.12 83 ALA A C 1
ATOM 669 O O . ALA A 1 83 ? -16.160 1.561 19.045 1.00 76.12 83 ALA A O 1
ATOM 670 N N . LEU A 1 84 ? -14.623 0.020 18.503 1.00 80.75 84 LEU A N 1
ATOM 671 C CA . LEU A 1 84 ? -14.957 -0.921 19.583 1.00 80.75 84 LEU A CA 1
ATOM 672 C C . LEU A 1 84 ? -14.414 -0.498 20.957 1.00 80.75 84 LEU A C 1
ATOM 674 O O . LEU A 1 84 ? -14.851 -1.033 21.971 1.00 80.75 84 LEU A O 1
ATOM 678 N N . TRP A 1 85 ? -13.422 0.393 20.987 1.00 67.06 85 TRP A N 1
ATOM 679 C CA . TRP A 1 85 ? -12.782 0.862 22.220 1.00 67.06 85 TRP A CA 1
ATOM 680 C C . TRP A 1 85 ? -13.478 2.098 22.824 1.00 67.06 85 TRP A C 1
ATOM 682 O O . TRP A 1 85 ? -13.252 2.416 23.990 1.00 67.06 85 TRP A O 1
ATOM 692 N N . LEU A 1 86 ? -14.297 2.802 22.036 1.00 56.88 86 LEU A N 1
ATOM 693 C CA . LEU A 1 86 ? -15.105 3.960 22.446 1.00 56.88 86 LEU A CA 1
ATOM 694 C C . LEU A 1 86 ? -16.489 3.525 22.933 1.00 56.88 86 LEU A C 1
ATOM 696 O O . LEU A 1 86 ? -16.978 4.173 23.884 1.00 56.88 86 LEU A O 1
#

Secondary structure (DSSP, 8-state):
--SHHHHHHHHHHHHHHHTT--HHHHHHHHHHHHHHHHHHT-GGGTTPPPPPHHHHHHHHHHHHHHHHHHHHHHHHHHHHHHHHH-

Sequence (86 aa):
MLGLEAWLSLIGPAYFAYIRITVPFVVVWAIICAALWIWNNRPSKRQGRPRSWPASVLFFVVVVACYVAAHTVVYLLVRYLAALWL

Foldseek 3Di:
DPPPLVVVLLVQLLVCLVVVHDLVSLLVSLLVSLVVVCVVVPCVVVVHDDDDPVVVVVVSVVSSVVSSVVSVVSNVVSNVVVVVVD

Radius of gyration: 15.18 Å; chains: 1; bounding box: 36×20×45 Å